Protein AF-A0AAV0KVC5-F1 (afdb_monomer_lite)

pLDDT: mean 96.45, std 3.12, range [82.19, 98.69]

Organism: NCBI:txid586396

InterPro domains:
  IPR000726 Glycoside hydrolase, family 19, catalytic [PF00182] (2-60)
  IPR023346 Lysozyme-like domain superfamily [SSF53955] (1-66)

Structure (mmCIF, N/CA/C/O backbone):
data_AF-A0AAV0KVC5-F1
#
_entry.id   AF-A0AAV0KVC5-F1
#
loop_
_atom_site.group_PDB
_atom_site.id
_atom_site.type_symbol
_atom_site.label_atom_id
_atom_site.label_alt_id
_atom_site.label_comp_id
_atom_site.label_asym_id
_atom_site.label_entity_id
_atom_site.label_seq_id
_atom_site.pdbx_PDB_ins_code
_atom_site.Cartn_x
_atom_site.Cartn_y
_atom_site.Cartn_z
_atom_site.occupancy
_atom_site.B_iso_or_equiv
_atom_site.auth_seq_id
_atom_site.auth_comp_id
_atom_site.auth_asym_id
_atom_site.auth_atom_id
_atom_site.pdbx_PDB_model_num
ATOM 1 N N . MET A 1 1 ? -8.217 4.598 2.257 1.00 86.25 1 MET A N 1
ATOM 2 C CA . MET A 1 1 ? -8.423 4.314 0.815 1.00 86.25 1 MET A CA 1
ATOM 3 C C . MET A 1 1 ? -9.914 4.203 0.562 1.00 86.25 1 MET A C 1
ATOM 5 O O . MET A 1 1 ? -10.599 3.696 1.433 1.00 86.25 1 MET A O 1
ATOM 9 N N . VAL A 1 2 ? -10.418 4.675 -0.582 1.00 94.19 2 VAL A N 1
ATOM 10 C CA . VAL A 1 2 ? -11.875 4.785 -0.836 1.00 94.19 2 VAL A CA 1
ATOM 11 C C . VAL A 1 2 ? -12.428 3.727 -1.805 1.00 94.19 2 VAL A C 1
ATOM 13 O O . VAL A 1 2 ? -13.523 3.888 -2.327 1.00 94.19 2 VAL A O 1
ATOM 16 N N . GLY A 1 3 ? -11.657 2.676 -2.107 1.00 94.50 3 GLY A N 1
ATOM 17 C CA . GLY A 1 3 ? -12.123 1.545 -2.925 1.00 94.50 3 GLY A CA 1
ATOM 18 C C . GLY A 1 3 ? -12.321 1.821 -4.423 1.00 94.50 3 GLY A C 1
ATOM 19 O O . GLY A 1 3 ? -12.948 1.019 -5.101 1.00 94.50 3 GLY A O 1
ATOM 20 N N . ARG A 1 4 ? -11.805 2.937 -4.960 1.00 96.75 4 ARG A N 1
ATOM 21 C CA . ARG A 1 4 ? -11.967 3.303 -6.386 1.00 96.75 4 ARG A CA 1
A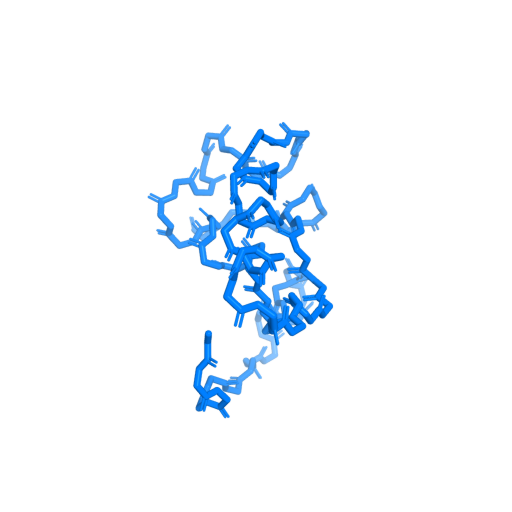TOM 22 C C . ARG A 1 4 ? -10.841 2.835 -7.309 1.00 96.75 4 ARG A C 1
ATOM 24 O O . ARG A 1 4 ? -11.001 2.871 -8.523 1.00 96.75 4 ARG A O 1
ATOM 31 N N . TYR A 1 5 ? -9.692 2.459 -6.756 1.00 96.38 5 TYR A N 1
ATOM 32 C CA . TYR A 1 5 ? -8.569 1.985 -7.558 1.00 96.38 5 TYR A CA 1
ATOM 33 C C . TYR A 1 5 ? -8.765 0.509 -7.909 1.00 96.38 5 TYR A C 1
ATOM 35 O O . TYR A 1 5 ? -8.866 -0.328 -7.014 1.00 96.38 5 TYR A O 1
ATOM 43 N N . SER A 1 6 ? -8.789 0.211 -9.207 1.00 96.69 6 SER A N 1
ATOM 44 C CA . SER A 1 6 ? -8.766 -1.149 -9.741 1.00 96.69 6 SER A CA 1
ATOM 45 C C . SER A 1 6 ? -7.379 -1.415 -10.333 1.00 96.69 6 SER A C 1
ATOM 47 O O . SER A 1 6 ? -7.032 -0.759 -11.321 1.00 96.69 6 SER A O 1
ATOM 49 N N . PRO A 1 7 ? -6.584 -2.346 -9.769 1.00 96.94 7 PRO A N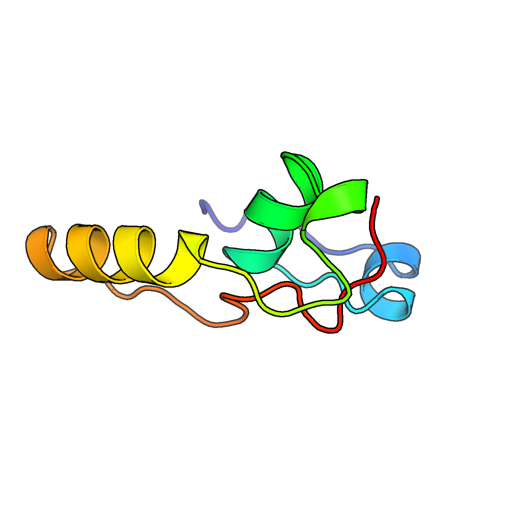 1
ATOM 50 C CA . PRO A 1 7 ? -5.274 -2.692 -10.308 1.00 96.94 7 PRO A CA 1
ATOM 51 C C . PRO A 1 7 ? -5.370 -3.126 -11.770 1.00 96.94 7 PRO A C 1
ATOM 53 O O . PRO A 1 7 ? -6.238 -3.923 -12.135 1.00 96.94 7 PRO A O 1
ATOM 56 N N . LYS A 1 8 ? -4.472 -2.610 -12.614 1.00 97.31 8 LYS A N 1
ATOM 57 C CA . LYS A 1 8 ? -4.308 -3.117 -13.981 1.00 97.31 8 LYS A CA 1
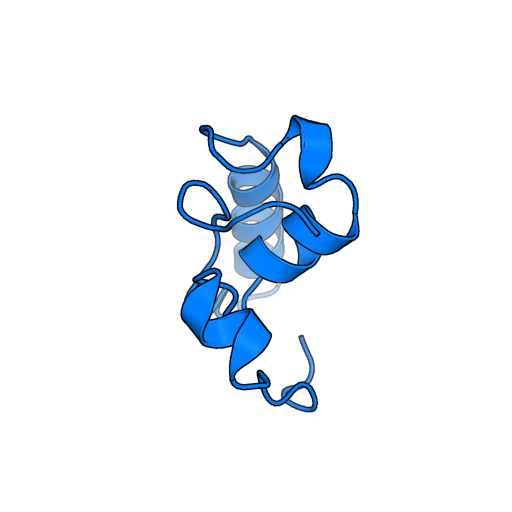ATOM 58 C C . LYS A 1 8 ? -3.418 -4.358 -13.958 1.00 97.31 8 LYS A C 1
ATOM 60 O O . LYS A 1 8 ? -2.721 -4.614 -12.979 1.00 97.31 8 LYS A O 1
ATOM 65 N N . ARG A 1 9 ? 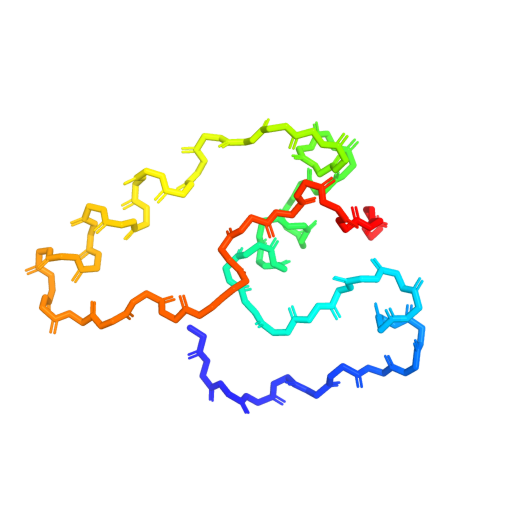-3.373 -5.097 -15.070 1.00 98.31 9 ARG A N 1
ATOM 66 C CA . ARG A 1 9 ? -2.496 -6.273 -15.217 1.00 98.31 9 ARG A CA 1
ATOM 67 C C . ARG A 1 9 ? -1.046 -5.973 -14.815 1.00 98.31 9 ARG A C 1
ATOM 69 O O . ARG A 1 9 ? -0.488 -6.682 -13.995 1.00 98.31 9 ARG A O 1
ATOM 76 N N . THR A 1 10 ? -0.498 -4.858 -15.292 1.00 98.12 10 THR A N 1
ATOM 77 C CA . THR A 1 10 ? 0.869 -4.414 -14.975 1.00 98.12 10 THR A CA 1
ATOM 78 C C . THR A 1 10 ? 1.111 -4.162 -13.488 1.00 98.12 10 THR A C 1
ATOM 80 O O . THR A 1 10 ? 2.238 -4.303 -13.018 1.00 98.12 10 THR A O 1
ATOM 83 N N . ASP A 1 11 ? 0.075 -3.762 -12.750 1.00 98.38 11 ASP A N 1
ATOM 84 C CA . ASP A 1 11 ? 0.161 -3.558 -11.306 1.00 98.38 11 ASP A CA 1
ATOM 85 C C . ASP A 1 11 ? 0.175 -4.899 -10.582 1.00 98.38 11 ASP A C 1
ATOM 87 O O . ASP A 1 11 ? 1.052 -5.128 -9.754 1.00 98.38 11 ASP A O 1
ATOM 91 N N . LEU A 1 12 ? -0.713 -5.819 -10.966 1.00 98.19 12 LEU A N 1
ATOM 92 C CA . LEU A 1 12 ? -0.741 -7.177 -10.423 1.00 98.19 12 LEU A CA 1
ATOM 93 C C . LEU A 1 12 ? 0.576 -7.921 -10.679 1.00 98.19 12 LEU A C 1
ATOM 95 O O . LEU A 1 12 ? 1.140 -8.479 -9.744 1.00 98.19 12 LEU A O 1
ATOM 99 N N . ASP A 1 13 ? 1.114 -7.839 -11.899 1.00 98.44 13 ASP A N 1
ATOM 100 C CA . ASP A 1 13 ? 2.414 -8.421 -12.270 1.00 98.44 13 ASP A CA 1
ATOM 101 C C . ASP A 1 13 ? 3.584 -7.795 -11.475 1.00 98.44 13 ASP A C 1
ATOM 103 O O . ASP A 1 13 ? 4.667 -8.368 -11.375 1.00 98.44 13 ASP A O 1
ATOM 107 N N . SER A 1 14 ? 3.365 -6.613 -10.890 1.00 98.38 14 SER A N 1
ATOM 108 C CA . SER A 1 14 ? 4.307 -5.888 -10.028 1.00 98.38 14 SER A CA 1
ATOM 109 C C . SER A 1 14 ? 4.007 -6.052 -8.529 1.00 98.38 14 SER A C 1
ATOM 111 O O . SER A 1 14 ? 4.556 -5.306 -7.713 1.00 98.38 14 SER A O 1
ATOM 113 N N . ASN A 1 15 ? 3.119 -6.985 -8.161 1.00 98.00 15 ASN A N 1
ATOM 114 C CA . ASN A 1 15 ? 2.579 -7.203 -6.811 1.00 98.00 15 ASN A CA 1
ATOM 115 C C . ASN A 1 15 ? 1.878 -5.982 -6.189 1.00 98.00 15 ASN A C 1
ATOM 117 O O . ASN A 1 15 ? 1.672 -5.914 -4.979 1.00 98.00 15 ASN A O 1
ATOM 121 N N . ARG A 1 16 ? 1.480 -5.002 -7.000 1.00 98.19 16 ARG A N 1
ATOM 122 C CA . ARG A 1 16 ? 0.804 -3.782 -6.559 1.00 98.19 16 ARG A CA 1
ATOM 123 C C . ARG A 1 16 ? -0.701 -4.019 -6.489 1.00 98.19 16 ARG A C 1
ATOM 125 O O . ARG A 1 16 ? -1.405 -4.004 -7.497 1.00 98.19 16 ARG A O 1
ATOM 132 N N . THR A 1 17 ? -1.201 -4.227 -5.277 1.00 96.94 17 THR A N 1
ATOM 133 C CA . THR A 1 17 ? -2.632 -4.386 -4.977 1.00 96.94 17 THR A CA 1
ATOM 134 C C . THR A 1 17 ? -3.153 -3.202 -4.163 1.00 96.94 17 THR A C 1
ATOM 136 O O . THR A 1 17 ? -2.381 -2.433 -3.595 1.00 96.94 17 THR A O 1
ATOM 139 N N . ALA A 1 18 ? -4.476 -3.015 -4.109 1.00 97.50 18 ALA A N 1
ATOM 140 C CA . ALA A 1 18 ? -5.069 -1.955 -3.295 1.00 97.50 18 ALA A CA 1
ATOM 141 C C . ALA A 1 18 ? -4.730 -2.166 -1.806 1.00 97.50 18 ALA A C 1
ATOM 143 O O . ALA A 1 18 ? -4.980 -3.238 -1.250 1.00 97.50 18 ALA A O 1
ATOM 144 N N . GLY A 1 19 ? -4.152 -1.146 -1.171 1.00 97.31 19 GLY A N 1
ATOM 145 C CA . GLY A 1 19 ? -3.613 -1.249 0.182 1.00 97.31 19 GLY A CA 1
ATOM 146 C C . GLY A 1 19 ? -2.808 -0.026 0.608 1.00 97.31 19 GLY A C 1
ATOM 147 O O . GLY A 1 19 ? -2.410 0.792 -0.226 1.00 97.31 19 GLY A O 1
ATOM 148 N N . PHE A 1 20 ? -2.553 0.108 1.910 1.00 97.94 20 PHE A N 1
ATOM 149 C CA . PHE A 1 20 ? -1.711 1.191 2.431 1.00 97.94 20 PHE A CA 1
ATOM 150 C C . PHE A 1 20 ? -0.264 1.080 1.919 1.00 97.94 20 PHE A C 1
ATOM 152 O O . PHE A 1 20 ? 0.399 2.093 1.686 1.00 97.94 20 PHE A O 1
ATOM 159 N N . GLY A 1 21 ? 0.185 -0.141 1.623 1.00 97.50 21 GLY A N 1
ATOM 160 C CA . GLY A 1 21 ? 1.451 -0.399 0.953 1.00 97.50 21 GLY A CA 1
ATOM 161 C C . GLY A 1 21 ? 1.549 0.281 -0.408 1.00 97.50 21 GLY A C 1
ATOM 162 O O . GLY A 1 21 ? 2.544 0.936 -0.700 1.00 97.50 21 GLY A O 1
ATOM 163 N N . LEU A 1 22 ? 0.480 0.231 -1.209 1.00 97.75 22 LEU A N 1
ATOM 164 C CA . LEU A 1 22 ? 0.444 0.910 -2.505 1.00 97.75 22 LEU A CA 1
ATOM 165 C C . LEU A 1 22 ? 0.549 2.430 -2.363 1.00 97.75 22 LEU A C 1
ATOM 167 O O . LEU A 1 22 ? 1.222 3.076 -3.157 1.00 97.75 22 LEU A O 1
ATOM 171 N N . VAL A 1 23 ? -0.082 3.005 -1.336 1.00 97.75 23 VAL A N 1
ATOM 172 C CA . VAL A 1 23 ? 0.040 4.440 -1.037 1.00 97.75 23 VAL A CA 1
ATOM 173 C C . VAL A 1 23 ? 1.486 4.793 -0.682 1.00 97.75 23 VAL A C 1
ATOM 175 O O . VAL A 1 23 ? 2.001 5.798 -1.162 1.00 97.75 23 VAL A O 1
ATOM 178 N N . THR A 1 24 ? 2.168 3.947 0.095 1.00 98.12 24 THR A N 1
ATOM 179 C CA . THR A 1 24 ? 3.602 4.113 0.391 1.00 98.12 24 THR A CA 1
ATOM 180 C C . THR A 1 24 ? 4.448 4.051 -0.883 1.00 98.12 24 THR A C 1
ATOM 182 O O . THR A 1 24 ? 5.306 4.907 -1.092 1.00 98.12 24 THR A O 1
ATOM 185 N N . ASN A 1 25 ? 4.150 3.100 -1.772 1.00 97.94 25 ASN A N 1
ATOM 186 C CA . ASN A 1 25 ? 4.816 2.957 -3.064 1.00 97.94 25 ASN A CA 1
ATOM 187 C C . ASN A 1 25 ? 4.632 4.202 -3.953 1.00 97.94 25 ASN A C 1
ATOM 189 O O . ASN A 1 25 ? 5.602 4.719 -4.495 1.00 97.94 25 ASN A O 1
ATOM 193 N N . ILE A 1 26 ? 3.415 4.751 -4.021 1.00 98.06 26 ILE A N 1
ATOM 194 C CA . ILE A 1 26 ? 3.127 5.998 -4.753 1.00 98.06 26 ILE A CA 1
ATOM 195 C C . ILE A 1 26 ? 3.917 7.187 -4.183 1.00 98.06 26 ILE A C 1
ATOM 197 O O . ILE A 1 26 ? 4.376 8.031 -4.945 1.00 98.06 26 ILE A O 1
ATOM 201 N N . ILE A 1 27 ? 4.066 7.274 -2.856 1.00 98.06 27 ILE A N 1
ATOM 202 C CA . ILE A 1 27 ? 4.749 8.400 -2.202 1.00 98.06 27 ILE A CA 1
ATOM 203 C C . ILE A 1 27 ? 6.267 8.348 -2.422 1.00 98.06 27 ILE A C 1
ATOM 205 O O . ILE A 1 27 ? 6.858 9.382 -2.722 1.00 98.06 27 ILE A O 1
ATOM 209 N N . ASN A 1 28 ? 6.909 7.191 -2.216 1.00 97.56 28 ASN A N 1
ATOM 210 C CA . ASN A 1 28 ? 8.373 7.082 -2.275 1.00 97.56 28 ASN A CA 1
ATOM 211 C C . ASN A 1 28 ? 8.878 5.644 -2.518 1.00 97.56 28 ASN A C 1
ATOM 213 O O . ASN A 1 28 ? 9.857 5.189 -1.918 1.00 97.56 28 ASN A O 1
ATOM 217 N N . GLY A 1 29 ? 8.197 4.892 -3.383 1.00 97.56 29 GLY A N 1
ATOM 218 C CA . GLY A 1 29 ? 8.472 3.471 -3.587 1.00 97.56 29 GLY A CA 1
ATOM 219 C C . GLY A 1 29 ? 9.901 3.155 -4.016 1.00 97.56 29 GLY A C 1
ATOM 220 O O . GLY A 1 29 ? 10.441 2.138 -3.591 1.00 97.56 29 GLY A O 1
ATOM 221 N N . GLY A 1 30 ? 10.549 4.044 -4.777 1.00 97.19 30 GLY A N 1
ATOM 222 C CA . GLY A 1 30 ? 11.936 3.864 -5.225 1.00 97.19 30 GLY A CA 1
ATOM 223 C C . GLY A 1 30 ? 12.957 3.756 -4.086 1.00 97.19 30 GLY A C 1
ATOM 224 O O . GLY A 1 30 ? 14.000 3.129 -4.258 1.00 97.19 30 GLY A O 1
ATOM 225 N N . LEU A 1 31 ? 12.649 4.324 -2.916 1.00 96.31 31 LEU A N 1
ATOM 226 C CA . LEU A 1 31 ? 13.504 4.253 -1.730 1.00 96.31 31 LEU A CA 1
ATOM 227 C C . LEU A 1 31 ? 12.954 3.306 -0.659 1.00 96.31 31 LEU A C 1
ATOM 229 O O . LEU A 1 31 ? 13.731 2.741 0.109 1.00 96.31 31 LEU A O 1
ATOM 233 N N . GLU A 1 32 ? 11.635 3.125 -0.598 1.00 96.81 32 GLU A N 1
ATOM 234 C CA . GLU A 1 32 ? 10.970 2.505 0.554 1.00 96.81 32 GLU A CA 1
ATOM 235 C C . GLU A 1 32 ? 10.321 1.144 0.280 1.00 96.81 32 GLU A C 1
ATOM 237 O O . GLU A 1 32 ? 9.994 0.441 1.234 1.00 96.81 32 GLU A O 1
ATOM 242 N N . CYS A 1 33 ? 10.143 0.752 -0.983 1.00 97.19 33 CYS A N 1
ATOM 243 C CA . CYS A 1 33 ? 9.577 -0.547 -1.356 1.00 97.19 33 CYS A CA 1
ATOM 244 C C . CYS A 1 33 ? 10.670 -1.508 -1.847 1.00 97.19 33 CYS A C 1
ATOM 246 O O . CYS A 1 33 ? 11.788 -1.091 -2.161 1.00 97.19 33 CYS A O 1
ATOM 248 N N . GLY A 1 34 ? 10.383 -2.813 -1.846 1.00 95.00 34 GLY A N 1
ATOM 249 C CA . GLY A 1 34 ? 11.432 -3.834 -1.997 1.00 95.00 34 GLY A CA 1
ATOM 250 C C . GLY A 1 34 ? 12.259 -4.063 -0.723 1.00 95.00 34 GLY A C 1
ATOM 251 O O . GLY A 1 34 ? 13.336 -4.653 -0.793 1.00 95.00 34 GLY A O 1
ATOM 252 N N . ARG A 1 35 ? 11.818 -3.512 0.419 1.00 93.31 35 ARG A N 1
ATOM 253 C CA . ARG A 1 35 ? 12.483 -3.577 1.730 1.00 93.31 35 ARG A CA 1
ATOM 254 C C . ARG A 1 35 ? 11.487 -3.300 2.874 1.00 93.31 35 ARG A C 1
ATOM 256 O O . ARG A 1 35 ? 10.424 -2.733 2.610 1.00 93.31 35 ARG A O 1
ATOM 263 N N . PRO A 1 36 ? 11.826 -3.628 4.135 1.00 88.25 36 PRO A N 1
ATOM 264 C CA . PRO A 1 36 ? 11.013 -3.259 5.294 1.00 88.25 36 PRO A CA 1
ATOM 265 C C . PRO A 1 36 ? 10.819 -1.738 5.412 1.00 88.25 36 PRO A C 1
ATOM 267 O O . PRO A 1 36 ? 11.769 -0.974 5.229 1.00 88.25 36 PRO A O 1
ATOM 270 N N . ASN A 1 37 ? 9.608 -1.289 5.764 1.00 82.19 37 ASN A N 1
ATOM 271 C CA . ASN A 1 37 ? 9.285 0.133 5.945 1.00 82.19 37 ASN A CA 1
ATOM 272 C C . ASN A 1 37 ? 8.596 0.419 7.295 1.00 82.19 37 ASN A C 1
ATOM 274 O O . ASN A 1 37 ? 7.964 -0.450 7.893 1.00 82.19 37 ASN A O 1
ATOM 278 N N . SER A 1 38 ? 8.724 1.655 7.791 1.00 83.88 38 SER A N 1
ATOM 279 C CA . SER A 1 38 ? 8.263 2.057 9.132 1.00 83.88 38 SER A CA 1
ATOM 280 C C . SER A 1 38 ? 6.888 2.742 9.163 1.00 83.88 38 SER A C 1
ATOM 282 O O . SER A 1 38 ? 6.328 2.961 10.241 1.00 83.88 38 SER A O 1
ATOM 284 N N . ARG A 1 39 ? 6.299 3.071 8.003 1.00 95.62 39 ARG A N 1
ATOM 285 C CA . ARG A 1 39 ? 5.056 3.869 7.919 1.00 95.62 39 ARG A CA 1
ATOM 286 C C . ARG A 1 39 ? 3.838 3.156 8.509 1.00 95.62 39 ARG A C 1
ATOM 288 O O . ARG A 1 39 ? 2.930 3.806 9.032 1.00 95.62 39 ARG A O 1
ATOM 295 N N . ILE A 1 40 ? 3.832 1.825 8.462 1.00 95.81 40 ILE A N 1
ATOM 296 C CA . ILE A 1 40 ? 2.720 0.974 8.912 1.00 95.81 40 ILE A CA 1
ATOM 297 C C . ILE A 1 40 ? 2.401 1.198 10.394 1.00 95.81 40 ILE A C 1
ATOM 299 O O . ILE A 1 40 ? 1.233 1.179 10.779 1.00 95.81 40 ILE A O 1
ATOM 303 N N . ALA A 1 41 ? 3.413 1.451 11.230 1.00 95.12 41 ALA A N 1
ATOM 304 C CA . ALA A 1 41 ? 3.219 1.637 12.667 1.00 95.12 41 ALA A CA 1
ATOM 305 C C . ALA A 1 41 ? 2.344 2.864 12.978 1.00 95.12 41 ALA A C 1
ATOM 307 O O . ALA A 1 41 ? 1.402 2.773 13.768 1.00 95.12 41 ALA A O 1
ATOM 308 N N . PHE A 1 42 ? 2.595 3.992 12.305 1.00 96.75 42 PHE A N 1
ATOM 309 C CA . PHE A 1 42 ? 1.770 5.194 12.450 1.00 96.75 42 PHE A CA 1
ATOM 310 C C . PHE A 1 42 ? 0.355 4.978 11.918 1.00 96.75 42 PHE A C 1
ATOM 312 O O . PHE A 1 42 ? -0.608 5.364 12.578 1.00 96.75 42 PHE A O 1
ATOM 319 N N . PHE A 1 43 ? 0.216 4.311 10.769 1.00 97.56 43 PHE A N 1
ATOM 320 C CA . PHE A 1 43 ? -1.098 4.007 10.208 1.00 97.56 43 PHE A CA 1
ATOM 321 C C . PHE A 1 43 ? -1.943 3.154 11.164 1.00 97.56 43 PHE A C 1
ATOM 323 O O . PHE A 1 43 ? -3.080 3.516 11.462 1.00 97.56 43 PHE A O 1
ATOM 330 N N . ARG A 1 44 ? -1.363 2.086 11.733 1.00 97.31 44 ARG A N 1
ATOM 331 C CA . ARG A 1 44 ? -2.027 1.239 12.738 1.00 97.31 44 ARG A CA 1
ATOM 332 C C . ARG A 1 44 ? -2.412 2.017 13.992 1.00 97.31 44 ARG A C 1
ATOM 334 O O . ARG A 1 44 ? -3.525 1.849 14.481 1.00 97.31 44 ARG A O 1
ATOM 341 N N . ARG A 1 45 ? -1.522 2.879 14.497 1.00 98.12 45 ARG A N 1
ATOM 342 C CA . ARG A 1 45 ? -1.801 3.715 15.673 1.00 98.12 45 ARG A CA 1
ATOM 343 C C . ARG A 1 45 ? -3.023 4.602 15.447 1.00 98.12 45 ARG A C 1
ATOM 345 O O . ARG A 1 45 ? -3.912 4.629 16.290 1.00 98.12 45 ARG A O 1
ATOM 352 N N . TYR A 1 46 ? -3.074 5.325 14.330 1.00 98.38 46 TYR A N 1
ATOM 353 C CA . TYR A 1 46 ? -4.177 6.252 14.072 1.00 98.38 46 TYR A CA 1
ATOM 354 C C . TYR A 1 46 ? -5.480 5.538 13.707 1.00 98.38 46 TYR A C 1
ATOM 356 O O . TYR A 1 46 ? -6.535 5.969 14.160 1.00 98.38 46 TYR A O 1
ATOM 364 N N . ALA A 1 47 ? -5.424 4.425 12.971 1.00 98.25 47 ALA A N 1
ATOM 365 C CA . ALA A 1 47 ? -6.606 3.605 12.707 1.00 98.25 47 ALA A CA 1
ATOM 366 C C . ALA A 1 47 ? -7.217 3.050 14.005 1.00 98.25 47 ALA A C 1
ATOM 368 O O . ALA A 1 47 ? -8.430 3.114 14.188 1.00 98.25 47 ALA A O 1
ATOM 369 N N . ASN A 1 48 ? -6.374 2.602 14.944 1.00 98.38 48 ASN A N 1
ATOM 370 C CA . ASN A 1 48 ? -6.814 2.162 16.267 1.00 98.38 48 ASN A CA 1
ATOM 371 C C . ASN A 1 48 ? -7.494 3.299 17.053 1.00 98.38 48 ASN A C 1
ATOM 373 O O . ASN A 1 48 ? -8.606 3.115 17.535 1.00 98.38 48 ASN A O 1
ATOM 377 N N . LEU A 1 49 ? -6.885 4.493 17.104 1.00 98.69 49 LEU A N 1
ATOM 378 C CA . LEU A 1 49 ? -7.481 5.663 17.770 1.00 98.69 49 LEU A CA 1
ATOM 379 C C . LEU A 1 49 ? -8.835 6.07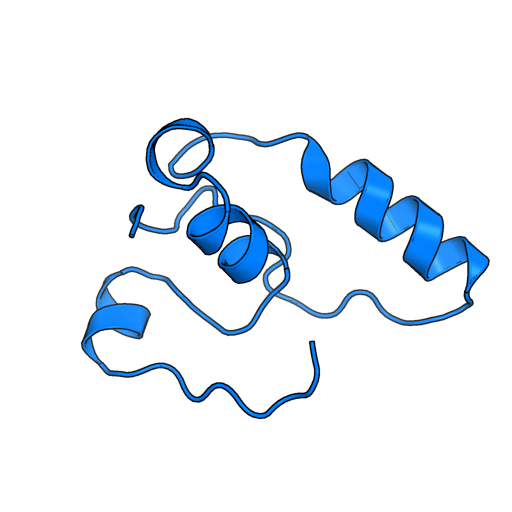5 17.173 1.00 98.69 49 LEU A C 1
ATOM 381 O O . LEU A 1 49 ? -9.694 6.578 17.889 1.00 98.69 49 LEU A O 1
ATOM 385 N N . LEU A 1 50 ? -9.018 5.872 15.868 1.00 98.50 50 LEU A N 1
ATOM 386 C CA . LEU A 1 50 ? -10.260 6.164 15.153 1.00 98.50 50 LEU A CA 1
ATOM 387 C C . LEU A 1 50 ? -11.262 4.998 15.178 1.00 98.50 50 LEU A C 1
ATOM 389 O O . LEU A 1 50 ? -12.351 5.137 14.627 1.00 98.50 50 LEU A O 1
ATOM 393 N N . ASN A 1 51 ? -10.912 3.870 15.804 1.00 98.19 51 ASN A N 1
ATOM 394 C CA . ASN A 1 51 ? -11.699 2.638 15.833 1.00 98.19 51 ASN A CA 1
ATOM 395 C C . ASN A 1 51 ? -12.126 2.153 14.432 1.00 98.19 51 ASN A C 1
ATOM 397 O O . ASN A 1 51 ? -13.287 1.814 14.195 1.00 98.19 51 ASN A O 1
ATOM 401 N N . VAL A 1 52 ? -11.181 2.145 13.489 1.00 97.81 52 VAL A N 1
ATOM 402 C CA . VAL A 1 52 ? -11.392 1.653 12.120 1.00 97.81 52 VAL A CA 1
ATOM 403 C C . VAL A 1 52 ? -10.393 0.560 11.760 1.00 97.81 52 VAL A C 1
ATOM 405 O O . VAL A 1 52 ? -9.262 0.538 12.249 1.00 97.81 52 VAL A O 1
ATOM 408 N N . ASP A 1 53 ? -10.810 -0.340 10.871 1.00 96.88 53 ASP A N 1
ATOM 409 C CA . ASP A 1 53 ? -9.938 -1.379 10.334 1.00 96.88 53 ASP A CA 1
ATOM 410 C C . ASP A 1 53 ? -8.875 -0.795 9.385 1.00 96.88 53 ASP A C 1
ATOM 412 O O . ASP A 1 53 ? -9.108 0.177 8.661 1.00 96.88 53 ASP A O 1
ATOM 416 N N . VAL A 1 54 ? -7.689 -1.403 9.389 1.00 96.50 54 VAL A N 1
ATOM 417 C CA . VAL A 1 54 ? -6.557 -0.989 8.543 1.00 96.50 54 VAL A CA 1
ATOM 418 C C . VAL A 1 54 ? -6.605 -1.606 7.143 1.00 96.50 54 VAL A C 1
ATOM 420 O O . VAL A 1 54 ? -5.961 -1.091 6.227 1.00 96.50 54 VAL A O 1
ATOM 423 N N . GLY A 1 55 ? -7.372 -2.679 6.958 1.00 96.38 55 GLY A N 1
ATOM 424 C CA . GLY A 1 55 ? -7.418 -3.468 5.738 1.00 96.38 55 GLY A CA 1
ATOM 425 C C . GLY A 1 55 ? -6.182 -4.346 5.528 1.00 96.38 55 GLY A C 1
ATOM 426 O O . GLY A 1 55 ? -5.282 -4.450 6.365 1.00 96.38 55 GLY A O 1
ATOM 427 N N . SER A 1 56 ? -6.145 -4.992 4.365 1.00 95.81 56 SER A N 1
ATOM 428 C CA . SER A 1 56 ? -5.022 -5.806 3.895 1.00 95.81 56 SER A CA 1
ATOM 429 C C . SER A 1 56 ? -3.956 -4.968 3.172 1.00 95.81 56 SER A C 1
ATOM 431 O O . SER A 1 56 ? -4.142 -3.778 2.909 1.00 95.81 56 SER A O 1
ATOM 433 N N . ASN A 1 57 ? -2.848 -5.613 2.785 1.00 96.75 57 ASN A N 1
ATOM 434 C CA . ASN A 1 57 ? -1.806 -5.039 1.917 1.00 96.75 57 ASN A CA 1
ATOM 435 C C . ASN A 1 57 ? -1.192 -3.749 2.499 1.00 96.75 57 ASN A C 1
ATOM 437 O O . ASN A 1 57 ? -1.166 -2.693 1.859 1.00 96.75 57 ASN A O 1
ATOM 44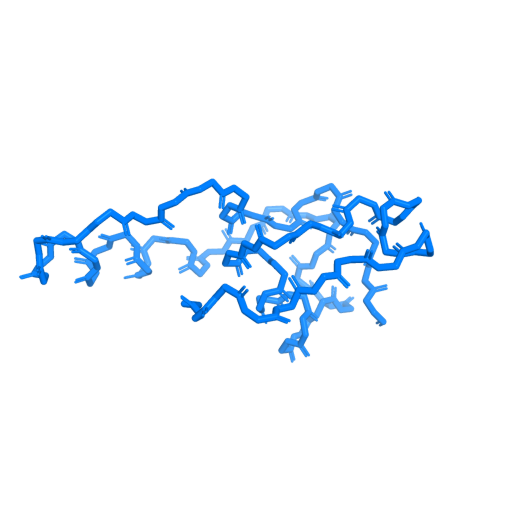1 N N . LEU A 1 58 ? -0.763 -3.814 3.762 1.00 97.00 58 LEU A N 1
ATOM 442 C CA . LEU A 1 58 ? -0.263 -2.646 4.491 1.00 97.00 58 LEU A CA 1
ATOM 443 C C . LEU A 1 58 ? 1.179 -2.284 4.144 1.00 97.00 58 LEU A C 1
ATOM 445 O O . LEU A 1 58 ? 1.539 -1.113 4.235 1.00 97.00 58 LEU A O 1
ATOM 449 N N . ASP A 1 59 ? 1.987 -3.262 3.753 1.00 96.44 59 ASP A N 1
ATOM 450 C CA . ASP A 1 59 ? 3.373 -3.071 3.346 1.00 96.44 59 ASP A CA 1
ATOM 451 C C . ASP A 1 59 ? 3.534 -3.054 1.821 1.00 96.44 59 ASP A C 1
ATOM 453 O O . ASP A 1 59 ? 2.640 -3.433 1.059 1.00 96.44 59 ASP A O 1
ATOM 457 N N . CYS A 1 60 ? 4.703 -2.591 1.384 1.00 97.75 60 CYS A N 1
ATOM 458 C CA . CYS A 1 60 ? 5.129 -2.659 -0.007 1.00 97.75 60 CYS A CA 1
ATOM 459 C C . CYS A 1 60 ? 6.455 -3.412 -0.171 1.00 97.75 60 CYS A C 1
ATOM 461 O O . CYS A 1 60 ? 7.182 -3.183 -1.138 1.00 97.75 60 CYS A O 1
ATOM 463 N N . GLU A 1 61 ? 6.788 -4.301 0.767 1.00 97.12 61 GLU A N 1
ATOM 464 C CA . GLU A 1 61 ? 8.083 -4.990 0.772 1.00 97.12 61 GLU A CA 1
ATOM 465 C C . GLU A 1 61 ? 8.255 -5.847 -0.483 1.00 97.12 61 GLU A C 1
ATOM 467 O O . GLU A 1 61 ? 9.320 -5.860 -1.085 1.00 97.12 61 GLU A O 1
ATOM 472 N N . ASN A 1 62 ? 7.170 -6.468 -0.941 1.00 96.94 62 ASN A N 1
ATOM 473 C CA . ASN A 1 62 ? 7.167 -7.311 -2.136 1.00 96.94 62 ASN A CA 1
ATOM 474 C C . ASN A 1 62 ? 6.666 -6.596 -3.400 1.00 96.94 62 ASN A C 1
ATOM 476 O O . ASN A 1 62 ? 6.511 -7.234 -4.443 1.00 96.94 62 ASN A O 1
ATOM 480 N N . GLN A 1 63 ? 6.384 -5.291 -3.324 1.00 97.62 63 GLN A N 1
ATOM 481 C CA . GLN A 1 63 ? 5.925 -4.515 -4.474 1.00 97.62 63 GLN A CA 1
ATOM 482 C C . GLN A 1 63 ? 7.107 -3.971 -5.266 1.00 97.62 63 GLN A C 1
ATOM 484 O O . GLN A 1 63 ? 8.038 -3.400 -4.696 1.00 97.62 63 GLN A O 1
ATOM 489 N N . LYS A 1 64 ? 7.028 -4.048 -6.597 1.00 97.88 64 LYS A N 1
ATOM 490 C CA . LYS A 1 64 ? 7.961 -3.308 -7.448 1.00 97.88 64 LYS A CA 1
ATOM 491 C C . LYS A 1 64 ? 7.675 -1.802 -7.310 1.00 97.88 64 LYS A C 1
ATOM 493 O O . LYS A 1 64 ? 6.504 -1.412 -7.437 1.00 97.88 64 LYS A O 1
ATOM 498 N N . PRO A 1 65 ? 8.700 -0.961 -7.077 1.00 97.19 65 PRO A N 1
ATOM 499 C CA . PRO A 1 65 ? 8.543 0.489 -7.101 1.00 97.19 65 PRO A CA 1
ATOM 500 C C . PRO A 1 65 ? 7.844 0.969 -8.379 1.00 97.19 65 PRO A C 1
ATOM 502 O O . PRO A 1 65 ? 8.040 0.374 -9.447 1.00 97.19 65 PRO A O 1
ATOM 505 N N . PHE A 1 66 ? 6.992 1.989 -8.254 1.00 95.62 66 PHE A N 1
ATOM 506 C CA . PHE A 1 66 ? 6.495 2.734 -9.413 1.00 95.62 66 PHE A CA 1
ATOM 507 C C . PHE A 1 66 ? 7.619 3.484 -10.127 1.00 95.62 66 PHE A C 1
ATOM 509 O O . PHE A 1 66 ? 8.544 3.967 -9.436 1.00 95.62 66 PHE A O 1
#

Radius of gyration: 11.81 Å; chains: 1; bounding box: 26×17×33 Å

Secondary structure (DSSP, 8-state):
--S-----HHHHTTT--SSHHHHHHHHHHHHHSSS--SHHHHHHHHHHHTT----S----TTSPP-

Sequence (66 aa):
MVGRYSPKRTDLDSNRTAGFGLVTNIINGGLECGRPNSRIAFFRRYANLLNVDVGSNLDCENQKPF

Foldseek 3Di:
DPPPDDDDPVQVVQVNDDALQNVVLVVCVVPAELADHDVLVVLVVVCVVVVHDRDPDNHRNSGDRD